Protein AF-A0A3B9JA73-F1 (afdb_monomer_lite)

Sequence (128 aa):
MSKRLLWAGGGFNVLLMIFHIWLGWQIQLIPDLSPDYKALMQMLNVGVILILVFATYASLFCIRDLLTTGLGKLTMLVIALFYATRAGEEIILAPEFSAVIFGICLIVAVIYLLALARTLRAPGLEGR

Secondary structure (DSSP, 8-state):
-HHHHHHHHHHHHHHHHHHHHHHHHHHHH-TT--HHHHHHHHHHHHHHHHHHHHHHHHHHH-HHHHHHSHHHHHHHHHHHHHHHHHHHHHHHT-SS--HHHHHHHHHHHHHHHHHHHHHHT----S--

Radius of gyration: 16.72 Å; chains: 1; bounding box: 44×24×50 Å

Structure (mmCIF, N/CA/C/O backbone):
data_AF-A0A3B9JA73-F1
#
_entry.id   AF-A0A3B9JA73-F1
#
loop_
_atom_site.group_PDB
_atom_site.id
_atom_site.type_symbol
_atom_site.label_atom_id
_atom_site.label_alt_id
_atom_site.label_comp_id
_atom_site.label_asym_id
_atom_site.label_entity_id
_atom_site.label_seq_id
_atom_site.pdbx_PDB_ins_code
_atom_site.Cartn_x
_atom_site.Cartn_y
_atom_site.Cartn_z
_atom_site.occupancy
_atom_site.B_iso_or_equiv
_atom_site.auth_seq_id
_atom_site.auth_comp_id
_atom_site.auth_asym_id
_atom_site.auth_atom_id
_atom_site.pdbx_PDB_model_num
ATOM 1 N N . MET A 1 1 ? -10.359 -9.562 17.170 1.00 75.69 1 MET A N 1
ATOM 2 C CA . MET A 1 1 ? -9.858 -10.129 15.892 1.00 75.69 1 MET A CA 1
ATOM 3 C C . MET A 1 1 ? -9.359 -9.074 14.904 1.00 75.69 1 MET A C 1
ATOM 5 O O . MET A 1 1 ? -8.329 -9.326 14.296 1.00 75.69 1 MET A O 1
ATOM 9 N N . SER A 1 2 ? -9.996 -7.903 14.763 1.00 88.12 2 SER A N 1
ATOM 10 C CA . SER A 1 2 ? -9.540 -6.845 13.834 1.00 88.12 2 SER A CA 1
ATOM 11 C C . SER A 1 2 ? -8.097 -6.388 14.071 1.00 88.12 2 SER A C 1
ATOM 13 O O . SER A 1 2 ? -7.363 -6.207 13.114 1.00 88.12 2 SER A O 1
ATOM 15 N N . LYS A 1 3 ? -7.636 -6.344 15.331 1.00 93.25 3 LYS A N 1
ATOM 16 C CA . LYS A 1 3 ? -6.219 -6.088 15.647 1.00 93.25 3 LYS A CA 1
ATOM 17 C C . LYS A 1 3 ? -5.269 -7.052 14.923 1.00 93.25 3 LYS A C 1
ATOM 19 O O . LYS A 1 3 ? -4.295 -6.604 14.348 1.00 93.25 3 LYS A O 1
ATOM 24 N N . ARG A 1 4 ? -5.567 -8.361 14.902 1.00 96.38 4 ARG A N 1
ATOM 25 C CA . ARG A 1 4 ? -4.722 -9.366 14.223 1.00 96.38 4 ARG A CA 1
ATOM 26 C C . ARG A 1 4 ? -4.678 -9.146 12.709 1.00 96.38 4 ARG A C 1
ATOM 28 O O . ARG A 1 4 ? -3.626 -9.325 12.117 1.00 96.38 4 ARG A O 1
ATOM 35 N N . LEU A 1 5 ? -5.799 -8.734 12.107 1.00 96.56 5 LEU A N 1
ATOM 36 C CA . LEU A 1 5 ? -5.843 -8.365 10.689 1.00 96.56 5 LEU A CA 1
ATOM 37 C C . LEU A 1 5 ? -4.961 -7.146 10.407 1.00 96.56 5 LEU A C 1
ATOM 39 O O . LEU A 1 5 ? -4.194 -7.176 9.458 1.00 96.56 5 LEU A O 1
ATOM 43 N N . 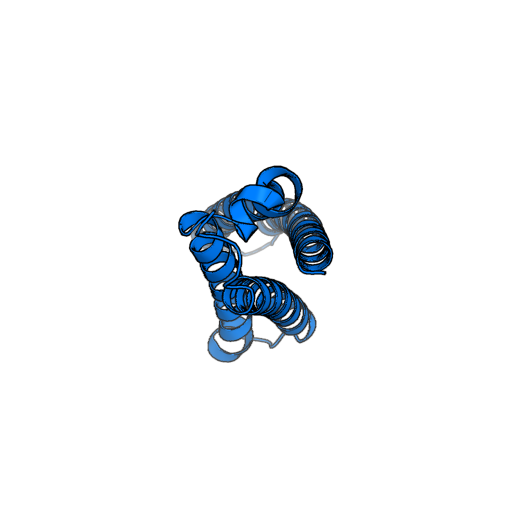LEU A 1 6 ? -5.022 -6.113 11.252 1.00 97.44 6 LEU A N 1
ATOM 44 C CA . LEU A 1 6 ? -4.184 -4.920 11.095 1.00 97.44 6 LEU A CA 1
ATOM 45 C C . LEU A 1 6 ? -2.695 -5.231 11.283 1.00 97.44 6 LEU A C 1
ATOM 47 O O . LEU A 1 6 ? -1.889 -4.784 10.478 1.00 97.44 6 LEU A O 1
ATOM 51 N N . TRP A 1 7 ? -2.332 -6.075 12.253 1.00 98.00 7 TRP A N 1
ATOM 52 C CA . TRP A 1 7 ? -0.959 -6.574 12.390 1.00 98.00 7 TRP A CA 1
ATOM 53 C C . TRP A 1 7 ? -0.490 -7.335 11.145 1.00 98.00 7 TRP A C 1
ATOM 55 O O . TRP A 1 7 ? 0.611 -7.089 10.662 1.00 98.00 7 TRP A O 1
ATOM 65 N N . ALA A 1 8 ? -1.327 -8.224 10.598 1.00 97.81 8 ALA A N 1
ATOM 66 C CA . ALA A 1 8 ? -1.010 -8.941 9.365 1.00 97.81 8 ALA A CA 1
ATOM 67 C C . ALA A 1 8 ? -0.841 -7.976 8.179 1.00 97.81 8 ALA A C 1
ATOM 69 O O . A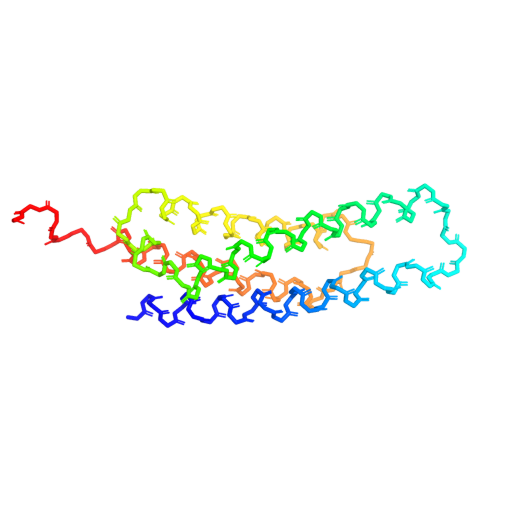LA A 1 8 ? 0.150 -8.065 7.460 1.00 97.81 8 ALA A O 1
ATOM 70 N N . GLY A 1 9 ? -1.757 -7.015 8.018 1.00 97.38 9 GLY A N 1
ATOM 71 C CA . GLY A 1 9 ? -1.668 -5.969 6.997 1.00 97.38 9 GLY A CA 1
ATOM 72 C C . GLY A 1 9 ? -0.398 -5.129 7.136 1.00 97.38 9 GLY A C 1
ATOM 73 O O . GLY A 1 9 ? 0.306 -4.915 6.153 1.00 97.38 9 GLY A O 1
ATOM 74 N N . GLY A 1 10 ? -0.040 -4.721 8.356 1.00 97.94 10 GLY A N 1
ATOM 75 C CA . GLY A 1 10 ? 1.219 -4.029 8.634 1.00 97.94 10 GLY A CA 1
ATOM 76 C C . GLY A 1 10 ? 2.442 -4.872 8.265 1.00 97.94 10 GLY A C 1
ATOM 77 O O . GLY A 1 10 ? 3.352 -4.364 7.618 1.00 97.94 10 GLY A O 1
ATOM 78 N N . GLY A 1 11 ? 2.432 -6.170 8.583 1.00 98.25 11 GLY A N 1
ATOM 79 C CA . GLY A 1 11 ? 3.484 -7.106 8.176 1.00 98.25 11 GLY A CA 1
ATOM 80 C C . GLY A 1 11 ? 3.653 -7.195 6.656 1.00 98.25 11 GLY A C 1
ATOM 81 O O . GLY A 1 11 ? 4.773 -7.094 6.159 1.00 98.25 11 GLY A O 1
ATOM 82 N N . PHE A 1 12 ? 2.554 -7.301 5.903 1.00 98.25 12 PHE A N 1
ATOM 83 C CA . PHE A 1 12 ? 2.606 -7.262 4.438 1.00 98.25 12 PHE A CA 1
ATOM 84 C C . PHE A 1 12 ? 3.171 -5.938 3.907 1.00 98.25 12 PHE A C 1
ATOM 86 O O . PHE A 1 12 ? 4.012 -5.964 3.012 1.00 98.25 12 PHE A O 1
ATOM 93 N N . ASN A 1 13 ? 2.771 -4.794 4.476 1.00 98.44 13 ASN A N 1
ATOM 94 C CA . ASN A 1 13 ? 3.309 -3.493 4.063 1.00 98.44 13 ASN A CA 1
ATOM 95 C C . ASN A 1 13 ? 4.820 -3.378 4.326 1.00 98.44 13 ASN A C 1
ATOM 97 O O . ASN A 1 13 ? 5.525 -2.837 3.481 1.00 98.44 13 ASN A O 1
ATOM 101 N N . VAL A 1 14 ? 5.339 -3.936 5.429 1.00 98.62 14 VAL A N 1
ATOM 102 C CA . VAL A 1 14 ? 6.793 -3.990 5.686 1.00 98.62 14 VAL A CA 1
ATOM 103 C C . VAL A 1 14 ? 7.512 -4.784 4.599 1.00 98.62 14 VAL A C 1
ATOM 105 O O . VAL A 1 14 ? 8.507 -4.313 4.048 1.00 98.62 14 VAL A O 1
ATOM 108 N N . LEU A 1 15 ? 7.009 -5.976 4.267 1.00 98.25 15 LEU A N 1
ATOM 109 C CA . LEU A 1 15 ? 7.620 -6.819 3.236 1.00 98.25 15 LEU A CA 1
ATOM 110 C C . LEU A 1 15 ? 7.603 -6.131 1.866 1.00 98.25 15 LEU A C 1
ATOM 112 O O . LEU A 1 15 ? 8.612 -6.132 1.163 1.00 98.25 15 LEU A O 1
ATOM 116 N N . LEU A 1 16 ? 6.488 -5.492 1.512 1.00 98.00 16 LEU A N 1
ATOM 117 C CA . LEU A 1 16 ? 6.353 -4.750 0.259 1.00 98.00 16 LEU A CA 1
ATOM 118 C C . LEU A 1 16 ? 7.225 -3.492 0.222 1.00 98.00 16 LEU A C 1
ATOM 120 O O . LEU A 1 16 ? 7.772 -3.157 -0.824 1.00 98.00 16 LEU A O 1
ATOM 124 N N . MET A 1 17 ? 7.412 -2.823 1.359 1.00 98.25 17 MET A N 1
ATOM 125 C CA . MET A 1 17 ? 8.308 -1.675 1.471 1.00 98.25 17 MET A CA 1
ATOM 126 C C . MET A 1 17 ? 9.755 -2.091 1.204 1.00 98.25 17 MET A C 1
ATOM 128 O O . MET A 1 17 ? 10.437 -1.453 0.405 1.00 98.25 17 MET A O 1
ATOM 132 N N . ILE A 1 18 ? 10.209 -3.188 1.820 1.00 98.38 18 ILE A N 1
ATOM 133 C CA . ILE A 1 18 ? 11.541 -3.760 1.568 1.00 98.38 18 ILE A CA 1
ATOM 134 C C . ILE A 1 18 ? 11.679 -4.137 0.090 1.00 98.38 18 ILE A C 1
ATOM 136 O O . ILE A 1 18 ? 12.680 -3.799 -0.544 1.00 98.38 18 ILE A O 1
ATOM 140 N N . PHE A 1 19 ? 10.654 -4.779 -0.474 1.00 97.56 19 PHE A N 1
ATOM 141 C CA . PHE A 1 19 ? 10.615 -5.112 -1.893 1.00 97.56 19 PHE A CA 1
ATOM 142 C C . PHE A 1 19 ? 10.737 -3.870 -2.785 1.00 97.56 19 PHE A C 1
ATOM 144 O O . PHE A 1 19 ? 11.491 -3.908 -3.749 1.00 97.56 19 PHE A O 1
ATOM 151 N N . HIS A 1 20 ? 10.073 -2.756 -2.474 1.00 97.94 20 HIS A N 1
ATOM 152 C CA . HIS A 1 20 ? 10.179 -1.530 -3.271 1.00 97.94 20 HIS A CA 1
ATOM 153 C C . HIS A 1 20 ? 11.500 -0.786 -3.110 1.00 97.94 20 HIS A C 1
ATOM 155 O O . HIS A 1 20 ? 11.975 -0.180 -4.071 1.00 97.94 20 HIS A O 1
ATOM 161 N N . ILE A 1 21 ? 12.135 -0.857 -1.942 1.00 98.06 21 ILE A N 1
ATOM 162 C CA . ILE A 1 21 ? 13.504 -0.355 -1.778 1.00 98.06 21 ILE A CA 1
ATOM 163 C C . ILE A 1 21 ? 14.446 -1.147 -2.694 1.00 98.06 21 ILE A C 1
ATOM 165 O O . ILE A 1 21 ? 15.218 -0.560 -3.454 1.00 98.06 21 ILE A O 1
ATOM 169 N N . TRP A 1 22 ? 14.331 -2.477 -2.685 1.00 98.00 22 TRP A N 1
ATOM 170 C CA . TRP A 1 22 ? 15.088 -3.341 -3.589 1.00 98.00 22 TRP A CA 1
ATOM 171 C C . TRP A 1 22 ? 14.749 -3.084 -5.066 1.00 98.00 22 TRP A C 1
ATOM 173 O O . TRP A 1 22 ? 15.655 -2.966 -5.886 1.00 98.00 22 TRP A O 1
ATOM 183 N N . LEU A 1 23 ? 13.470 -2.925 -5.413 1.00 96.81 23 LEU A N 1
ATOM 184 C CA . LEU A 1 23 ? 13.020 -2.640 -6.778 1.00 96.81 23 LEU A CA 1
ATOM 185 C C . LEU A 1 23 ? 13.556 -1.296 -7.280 1.00 96.81 23 LEU A C 1
ATOM 187 O O . LEU A 1 23 ? 13.999 -1.203 -8.420 1.00 96.81 23 LEU A O 1
ATOM 191 N N . GLY A 1 24 ? 13.582 -0.276 -6.420 1.00 96.88 24 GLY A N 1
ATOM 192 C CA . GLY A 1 24 ? 14.209 1.009 -6.719 1.00 96.88 24 GLY A CA 1
ATOM 193 C C . GLY A 1 24 ? 15.682 0.839 -7.085 1.00 96.88 24 GLY A C 1
ATOM 194 O O . GLY A 1 24 ? 16.140 1.397 -8.079 1.00 96.88 24 GLY A O 1
ATOM 195 N N . TRP A 1 25 ? 16.419 -0.004 -6.362 1.00 96.50 25 TRP A N 1
ATOM 196 C CA . TRP A 1 25 ? 17.789 -0.341 -6.750 1.00 96.50 25 TRP A CA 1
ATOM 197 C C . TRP A 1 25 ? 17.849 -1.055 -8.111 1.00 96.50 25 TRP A C 1
ATOM 199 O O . TRP A 1 25 ? 18.645 -0.676 -8.967 1.00 96.50 25 TRP A O 1
ATOM 209 N N . GLN A 1 26 ? 16.975 -2.038 -8.352 1.00 96.75 26 GLN A N 1
ATOM 210 C CA . GLN A 1 26 ? 16.945 -2.786 -9.617 1.00 96.75 26 GLN A CA 1
ATOM 211 C C . GLN A 1 26 ? 16.631 -1.905 -10.829 1.00 96.75 26 GLN A C 1
ATOM 213 O O . GLN A 1 26 ? 17.283 -2.048 -11.858 1.00 96.75 26 GLN A O 1
ATOM 218 N N . ILE A 1 27 ? 15.703 -0.950 -10.709 1.00 95.06 27 ILE A N 1
ATOM 219 C CA . ILE A 1 27 ? 15.347 -0.021 -11.796 1.00 95.06 27 ILE A CA 1
ATOM 220 C C . ILE A 1 27 ? 16.578 0.757 -12.294 1.00 95.06 27 ILE A C 1
ATOM 222 O O . ILE A 1 27 ? 16.695 1.021 -13.491 1.00 95.06 27 ILE A O 1
ATOM 226 N N . GLN A 1 28 ? 17.530 1.095 -11.414 1.00 92.75 28 GLN A N 1
ATOM 227 C CA . GLN A 1 28 ? 18.771 1.763 -11.829 1.00 92.75 28 GLN A CA 1
ATOM 228 C C . GLN A 1 28 ? 19.636 0.887 -12.738 1.00 92.75 28 GLN A C 1
ATOM 230 O O . GLN A 1 28 ? 20.281 1.400 -13.655 1.00 92.75 28 GLN A O 1
ATOM 235 N N . LEU A 1 29 ? 19.606 -0.424 -12.508 1.00 94.81 29 LEU A N 1
ATOM 236 C CA . LEU A 1 29 ? 20.444 -1.412 -13.179 1.00 94.81 29 LEU A CA 1
ATOM 237 C C . LEU A 1 29 ? 19.858 -1.925 -14.497 1.00 94.81 29 LEU A C 1
ATOM 239 O O . LEU A 1 29 ? 20.570 -2.610 -15.225 1.00 94.81 29 LEU A O 1
ATOM 243 N N . ILE A 1 30 ? 18.599 -1.603 -14.824 1.00 93.88 30 ILE A N 1
ATOM 244 C CA . ILE A 1 30 ? 17.979 -2.040 -16.082 1.00 93.88 30 ILE A CA 1
ATOM 245 C C . ILE A 1 30 ? 18.748 -1.419 -17.265 1.00 93.88 30 ILE A C 1
ATOM 247 O O . ILE A 1 30 ? 18.792 -0.178 -17.364 1.00 93.88 30 ILE A O 1
ATOM 251 N N . PRO A 1 31 ? 19.363 -2.248 -18.136 1.00 90.06 31 PRO A N 1
ATOM 252 C CA . PRO A 1 31 ? 19.998 -1.774 -19.357 1.00 90.06 31 PRO A CA 1
ATOM 253 C C . PRO A 1 31 ? 18.926 -1.310 -20.348 1.00 90.06 31 PRO A C 1
ATOM 255 O O . PRO A 1 31 ? 17.783 -1.754 -20.292 1.00 90.06 31 PRO A O 1
ATOM 258 N N . ASP A 1 32 ? 19.285 -0.385 -21.234 1.00 92.38 32 ASP A N 1
ATOM 259 C CA . ASP A 1 32 ? 18.444 0.069 -22.355 1.00 92.38 32 ASP A CA 1
ATOM 260 C C . ASP A 1 32 ? 17.131 0.794 -21.989 1.00 92.38 32 ASP A C 1
ATOM 262 O O . ASP A 1 32 ? 16.399 1.243 -22.872 1.00 92.38 32 ASP A O 1
ATOM 266 N N . LEU A 1 33 ? 16.846 1.006 -20.699 1.00 93.19 33 LEU A N 1
ATOM 267 C CA . LEU A 1 33 ? 15.749 1.869 -20.262 1.00 93.19 33 LEU A CA 1
ATOM 268 C C . LEU A 1 33 ? 16.153 3.341 -20.408 1.00 93.19 33 LEU A C 1
ATOM 270 O O . LEU A 1 33 ? 17.165 3.766 -19.840 1.00 93.19 33 LEU A O 1
ATOM 274 N N . SER A 1 34 ? 15.347 4.130 -21.128 1.00 96.31 34 SER A N 1
ATOM 275 C CA . SER A 1 34 ? 15.636 5.555 -21.316 1.00 96.31 34 SER A CA 1
ATOM 276 C C . SER A 1 34 ? 15.741 6.288 -19.966 1.00 96.31 34 SER A C 1
ATOM 278 O O . SER A 1 34 ? 15.045 5.922 -19.007 1.00 96.31 34 SER A O 1
ATOM 280 N N . PRO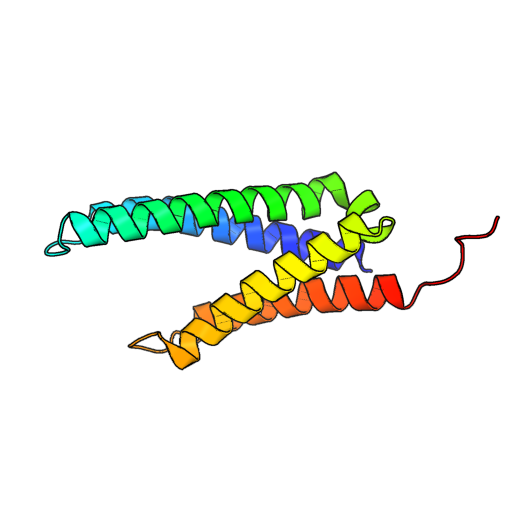 A 1 35 ? 16.582 7.336 -19.863 1.00 95.12 35 PRO A N 1
ATOM 281 C CA . PRO A 1 35 ? 16.728 8.100 -18.624 1.00 95.12 35 PRO A CA 1
ATOM 282 C C . PRO A 1 35 ? 15.398 8.651 -18.091 1.00 95.12 35 PRO A C 1
ATOM 284 O O . PRO A 1 35 ? 15.159 8.602 -16.885 1.00 95.12 35 PRO A O 1
ATOM 287 N N . ASP A 1 36 ? 14.510 9.097 -18.982 1.00 96.69 36 ASP A N 1
ATOM 288 C CA . ASP A 1 36 ? 13.215 9.675 -18.614 1.00 96.69 36 ASP A CA 1
ATOM 289 C C . ASP A 1 36 ? 12.275 8.632 -17.998 1.00 96.69 36 ASP A C 1
ATOM 291 O O . ASP A 1 36 ? 11.681 8.873 -16.944 1.00 96.69 36 ASP A O 1
ATOM 295 N N . TYR A 1 37 ? 12.181 7.436 -18.593 1.00 95.69 37 TYR A N 1
ATOM 296 C CA . TYR A 1 37 ? 11.374 6.355 -18.020 1.00 95.69 37 TYR A CA 1
ATOM 297 C C . TYR A 1 37 ? 11.962 5.854 -16.704 1.00 95.69 37 TYR A C 1
ATOM 299 O O . TYR A 1 37 ? 11.218 5.597 -15.755 1.00 95.69 37 TYR A O 1
ATOM 307 N N . LYS A 1 38 ? 13.293 5.781 -16.604 1.00 95.94 38 LYS A N 1
ATOM 308 C CA . LYS A 1 38 ? 13.980 5.419 -15.361 1.00 95.94 38 LYS A CA 1
ATOM 309 C C . LYS A 1 38 ? 13.656 6.416 -14.245 1.00 95.94 38 LYS A C 1
ATOM 311 O O . LYS A 1 38 ? 13.284 5.995 -13.151 1.00 95.94 38 LYS A O 1
ATOM 316 N N . ALA A 1 39 ? 13.726 7.719 -14.520 1.00 96.19 39 ALA A N 1
ATOM 317 C CA . ALA A 1 39 ? 13.367 8.762 -13.560 1.00 96.19 39 ALA A CA 1
ATOM 318 C C . ALA A 1 39 ? 11.887 8.683 -13.149 1.00 96.19 39 ALA A C 1
ATOM 320 O O . ALA A 1 39 ? 11.582 8.705 -11.955 1.00 96.19 39 ALA A O 1
ATOM 321 N N . LEU A 1 40 ? 10.975 8.512 -14.112 1.00 96.88 40 LEU A N 1
ATOM 322 C CA . LEU A 1 40 ? 9.540 8.395 -13.845 1.00 96.88 40 LEU A CA 1
ATOM 323 C C . LEU A 1 40 ? 9.219 7.201 -12.932 1.00 96.88 40 LEU A C 1
ATOM 325 O O . LEU A 1 40 ? 8.511 7.354 -11.934 1.00 96.88 40 LEU A O 1
ATOM 329 N N . MET A 1 41 ? 9.774 6.024 -13.236 1.00 96.62 41 MET A N 1
ATOM 330 C CA . MET A 1 41 ? 9.579 4.822 -12.421 1.00 96.62 41 MET A CA 1
ATOM 331 C C . MET A 1 41 ? 10.144 4.993 -11.007 1.00 96.62 41 MET A C 1
ATOM 333 O O . MET A 1 41 ? 9.519 4.551 -10.045 1.00 96.62 41 MET A O 1
ATOM 337 N N . GLN A 1 42 ? 11.289 5.667 -10.857 1.00 97.44 42 GLN A N 1
ATOM 338 C CA . GLN A 1 42 ? 11.864 5.970 -9.543 1.00 97.44 42 GLN A CA 1
ATOM 339 C C . GLN A 1 42 ? 10.982 6.908 -8.726 1.00 97.44 42 GLN A C 1
ATOM 341 O O . GLN A 1 42 ? 10.724 6.633 -7.556 1.00 97.44 42 GLN A O 1
ATOM 346 N N . MET A 1 43 ? 10.489 7.989 -9.334 1.00 97.75 43 MET A N 1
ATOM 347 C CA . MET A 1 43 ? 9.598 8.937 -8.660 1.00 97.75 43 MET A CA 1
ATOM 348 C C . MET A 1 43 ? 8.324 8.245 -8.168 1.00 97.75 43 MET A C 1
ATOM 350 O O . MET A 1 43 ? 7.930 8.430 -7.014 1.00 97.75 43 MET A O 1
ATOM 354 N N . LEU A 1 44 ? 7.722 7.396 -9.008 1.00 96.31 44 LEU A N 1
ATOM 355 C CA . LEU A 1 44 ? 6.562 6.601 -8.617 1.00 96.31 44 LEU A CA 1
ATOM 356 C C . LEU A 1 44 ? 6.909 5.632 -7.478 1.00 96.31 44 LEU A C 1
ATOM 358 O O . LEU A 1 44 ? 6.202 5.598 -6.473 1.00 96.31 44 LEU A O 1
ATOM 362 N N . ASN A 1 45 ? 8.018 4.895 -7.590 1.00 97.69 45 ASN A N 1
ATOM 363 C CA . ASN A 1 45 ? 8.449 3.927 -6.580 1.00 97.69 45 ASN A CA 1
ATOM 364 C C . ASN A 1 45 ? 8.706 4.584 -5.212 1.00 97.69 45 ASN A C 1
ATOM 366 O O . ASN A 1 45 ? 8.276 4.056 -4.189 1.00 97.69 45 ASN A O 1
ATOM 370 N N . VAL A 1 46 ? 9.333 5.765 -5.179 1.00 98.00 46 VAL A N 1
ATOM 371 C CA . VAL A 1 46 ? 9.521 6.550 -3.944 1.00 98.00 46 VAL A CA 1
ATOM 372 C C . VAL A 1 46 ? 8.177 6.960 -3.337 1.00 98.00 46 VAL A C 1
ATOM 374 O O . VAL A 1 46 ? 7.984 6.829 -2.126 1.00 98.00 46 VAL A O 1
ATOM 377 N N . GLY A 1 47 ? 7.226 7.400 -4.166 1.00 97.94 47 GLY A N 1
ATOM 378 C CA . GLY A 1 47 ? 5.863 7.698 -3.721 1.00 97.94 47 GLY A CA 1
ATOM 379 C C . GLY A 1 47 ? 5.174 6.482 -3.096 1.00 97.94 47 GLY A C 1
ATOM 380 O O . GLY A 1 47 ? 4.571 6.596 -2.026 1.00 97.94 47 GLY A O 1
ATOM 381 N N . VAL A 1 48 ? 5.318 5.299 -3.702 1.00 97.88 48 VAL A N 1
ATOM 382 C CA . VAL A 1 48 ? 4.751 4.069 -3.134 1.00 97.88 48 VAL A CA 1
ATOM 383 C C . VAL A 1 48 ? 5.439 3.688 -1.823 1.00 97.88 48 VAL A C 1
ATOM 385 O O . VAL A 1 48 ? 4.746 3.356 -0.864 1.00 97.88 48 VAL A O 1
ATOM 388 N N . ILE A 1 49 ? 6.769 3.793 -1.724 1.00 98.44 49 ILE A N 1
ATOM 389 C CA . ILE A 1 49 ? 7.492 3.554 -0.462 1.00 98.44 49 ILE A CA 1
ATOM 390 C C . ILE A 1 49 ? 6.913 4.422 0.659 1.00 98.44 49 ILE A C 1
ATOM 392 O O . ILE A 1 49 ? 6.652 3.909 1.746 1.00 98.44 49 ILE A O 1
ATOM 396 N N . LEU A 1 50 ? 6.644 5.705 0.400 1.00 98.44 50 LEU A N 1
ATOM 397 C CA . LEU A 1 50 ? 6.051 6.598 1.397 1.00 98.44 50 LEU A CA 1
ATOM 398 C C . LEU A 1 50 ? 4.661 6.123 1.858 1.00 98.44 50 LEU A C 1
ATOM 400 O O . LEU A 1 50 ? 4.381 6.111 3.059 1.00 98.44 50 LEU A O 1
ATOM 404 N N . ILE A 1 51 ? 3.807 5.684 0.929 1.00 98.19 51 ILE A N 1
ATOM 405 C CA . ILE A 1 51 ? 2.493 5.110 1.262 1.00 98.19 51 ILE A CA 1
ATOM 406 C C . ILE A 1 51 ? 2.640 3.830 2.092 1.00 98.19 51 ILE A C 1
ATOM 408 O O . ILE A 1 51 ? 1.910 3.651 3.068 1.00 98.19 51 ILE A O 1
ATOM 412 N N . LEU A 1 52 ? 3.604 2.966 1.765 1.0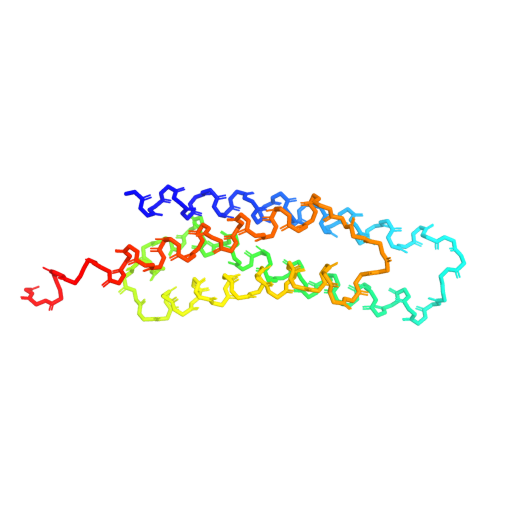0 98.44 52 LEU A N 1
ATOM 413 C CA . LEU A 1 52 ? 3.866 1.733 2.511 1.00 98.44 52 LEU A CA 1
ATOM 414 C C . LEU A 1 52 ? 4.412 2.009 3.915 1.00 98.44 52 LEU A C 1
ATOM 416 O O . LEU A 1 52 ? 4.009 1.331 4.863 1.00 98.44 52 LEU A O 1
ATOM 420 N N . VAL A 1 53 ? 5.264 3.027 4.080 1.00 98.62 53 VAL A N 1
ATOM 421 C CA . VAL A 1 53 ? 5.719 3.511 5.394 1.00 98.62 53 VAL A CA 1
ATOM 422 C C . VAL A 1 53 ? 4.522 3.975 6.219 1.00 98.62 53 VAL A C 1
ATOM 424 O O . VAL A 1 53 ? 4.355 3.535 7.358 1.00 98.62 53 VAL A O 1
ATOM 427 N N . PHE A 1 54 ? 3.657 4.814 5.645 1.00 98.62 54 PHE A N 1
ATOM 428 C CA . PHE A 1 54 ? 2.457 5.299 6.323 1.00 98.62 54 PHE A CA 1
ATOM 429 C C . PHE A 1 54 ? 1.517 4.150 6.717 1.00 98.62 54 PHE A C 1
ATOM 431 O O . PHE A 1 54 ? 1.120 4.048 7.879 1.00 98.62 54 PHE A O 1
ATOM 438 N N . ALA A 1 55 ? 1.199 3.253 5.782 1.00 98.44 55 ALA A N 1
ATOM 439 C CA . ALA A 1 55 ? 0.317 2.116 6.023 1.00 98.44 55 ALA A CA 1
ATOM 440 C C . ALA A 1 55 ? 0.888 1.168 7.088 1.00 98.44 55 ALA A C 1
ATOM 442 O O . ALA A 1 55 ? 0.152 0.723 7.975 1.00 98.44 55 ALA A O 1
ATOM 443 N N . THR A 1 56 ? 2.200 0.911 7.047 1.00 98.56 56 THR A N 1
ATOM 444 C CA . THR A 1 56 ? 2.927 0.161 8.080 1.00 98.56 56 THR A CA 1
ATOM 445 C C . THR A 1 56 ? 2.779 0.835 9.435 1.00 98.56 56 THR A C 1
ATOM 447 O O . THR A 1 56 ? 2.324 0.206 10.391 1.00 98.56 56 THR A O 1
ATOM 450 N N . TYR A 1 57 ? 3.120 2.123 9.521 1.00 98.62 57 TYR A N 1
ATOM 451 C CA . TYR A 1 57 ? 3.105 2.854 10.779 1.00 98.62 57 TYR A CA 1
ATOM 452 C C . TYR A 1 57 ? 1.704 2.875 11.396 1.00 98.62 57 TYR A C 1
ATOM 454 O O . TYR A 1 57 ? 1.517 2.489 12.552 1.00 98.62 57 TYR A O 1
ATOM 462 N N . ALA A 1 58 ? 0.698 3.219 10.589 1.00 98.25 58 ALA A N 1
ATOM 463 C CA . ALA A 1 58 ? -0.689 3.241 11.022 1.00 98.25 58 ALA A CA 1
ATOM 464 C C . ALA A 1 58 ? -1.149 1.865 11.537 1.00 98.25 58 ALA A C 1
ATOM 466 O O . ALA A 1 58 ? -1.809 1.769 12.573 1.00 98.25 58 ALA A O 1
ATOM 467 N N . SER A 1 59 ? -0.769 0.790 10.844 1.00 98.12 59 SER A N 1
ATOM 468 C CA . SER A 1 59 ? -1.256 -0.566 11.129 1.00 98.12 59 SER A CA 1
ATOM 469 C C . SER A 1 59 ? -0.545 -1.260 12.284 1.00 98.12 59 SER A C 1
ATOM 471 O O . SER A 1 59 ? -1.128 -2.166 12.876 1.00 98.12 59 SER A O 1
ATOM 473 N N . LEU A 1 60 ? 0.685 -0.856 12.610 1.00 97.81 60 LEU A N 1
ATOM 474 C CA . LEU A 1 60 ? 1.462 -1.438 13.709 1.00 97.81 60 LEU A CA 1
ATOM 475 C C . LEU A 1 60 ? 1.391 -0.591 14.984 1.00 97.81 60 LEU A C 1
ATOM 477 O O . LEU A 1 60 ? 1.319 -1.145 16.081 1.00 97.81 60 LEU A O 1
ATOM 481 N N . PHE A 1 61 ? 1.356 0.738 14.855 1.00 98.06 61 PHE A N 1
ATOM 482 C CA . PHE A 1 61 ? 1.477 1.653 15.995 1.00 98.06 61 PHE A CA 1
ATOM 483 C C . PHE A 1 61 ? 0.199 2.457 16.275 1.00 98.06 61 PHE A C 1
ATOM 485 O O . PHE A 1 61 ? -0.077 2.759 17.434 1.00 98.06 61 PHE A O 1
ATOM 492 N N . CYS A 1 62 ? -0.647 2.717 15.270 1.00 97.75 62 CYS A N 1
ATOM 493 C CA . CYS A 1 62 ? -1.894 3.492 15.423 1.00 97.75 62 CYS A CA 1
ATOM 494 C C . CYS A 1 62 ? -3.165 2.622 15.393 1.00 97.75 62 CYS A C 1
ATOM 496 O O . CYS A 1 62 ? -4.248 3.085 15.037 1.00 97.75 62 CYS A O 1
ATOM 498 N N . ILE A 1 63 ? -3.064 1.347 15.789 1.00 96.69 63 ILE A N 1
ATOM 499 C CA . ILE A 1 63 ? -4.176 0.377 15.728 1.00 96.69 63 ILE A CA 1
ATOM 500 C C . ILE A 1 63 ? -5.426 0.877 16.455 1.00 96.69 63 ILE A C 1
ATOM 502 O O . ILE A 1 63 ? -6.542 0.632 15.998 1.00 96.69 63 ILE A O 1
ATOM 506 N N . ARG A 1 64 ? -5.259 1.534 17.610 1.00 95.56 64 ARG A N 1
ATOM 507 C CA . ARG A 1 64 ? -6.393 2.074 18.368 1.00 95.56 64 ARG A CA 1
ATOM 508 C C . ARG A 1 64 ? -7.158 3.083 17.515 1.00 95.56 64 ARG A C 1
ATOM 510 O O . ARG A 1 64 ? -8.355 2.900 17.330 1.00 95.56 64 ARG A O 1
ATOM 517 N N . ASP A 1 65 ? -6.457 4.047 16.931 1.00 96.62 65 ASP A N 1
ATOM 518 C CA . ASP A 1 65 ? -7.064 5.117 16.140 1.00 96.62 65 ASP A CA 1
ATOM 519 C C . ASP A 1 65 ? -7.716 4.590 14.862 1.00 96.62 65 ASP A C 1
ATOM 521 O O . ASP A 1 65 ? -8.824 5.019 14.530 1.00 96.62 65 ASP A O 1
ATOM 525 N N . LEU A 1 66 ? -7.088 3.606 14.200 1.00 97.12 66 LEU A N 1
ATOM 526 C CA . LEU A 1 66 ? -7.668 2.901 13.051 1.00 97.12 66 LEU A CA 1
ATOM 527 C C . LEU A 1 66 ? -9.023 2.265 13.385 1.00 97.12 66 LEU A C 1
ATOM 529 O O . LEU A 1 66 ? -9.930 2.259 12.555 1.00 97.12 66 LEU A O 1
ATOM 533 N N . LEU A 1 67 ? -9.174 1.732 14.598 1.00 96.25 67 LEU A N 1
ATOM 534 C CA . LEU A 1 67 ? -10.387 1.033 15.015 1.00 96.25 67 LEU A CA 1
ATOM 535 C C . LEU A 1 67 ? -11.449 1.958 15.618 1.00 96.25 67 LEU A C 1
ATOM 537 O O . LEU A 1 67 ? -12.629 1.625 15.550 1.00 96.25 67 LEU A O 1
ATOM 541 N N . THR A 1 68 ? -11.076 3.088 16.218 1.00 94.88 68 THR A N 1
ATOM 542 C CA . THR A 1 68 ? -12.034 3.925 16.961 1.00 94.88 68 THR A CA 1
ATOM 543 C C . THR A 1 68 ? -12.474 5.171 16.206 1.00 94.88 68 THR A C 1
ATOM 545 O O . THR A 1 68 ? -13.601 5.612 16.385 1.00 94.88 68 THR A O 1
ATOM 548 N N . THR A 1 69 ? -11.637 5.744 15.342 1.00 95.69 69 THR A N 1
ATOM 549 C CA . THR A 1 69 ? -11.911 7.069 14.757 1.00 95.69 69 THR A CA 1
ATOM 550 C C . THR A 1 69 ? -12.471 6.988 13.335 1.00 95.69 69 THR A C 1
ATOM 552 O O . THR A 1 69 ? -12.223 6.031 12.600 1.00 95.69 69 THR A O 1
ATOM 555 N N . GLY A 1 70 ? -13.218 8.017 12.916 1.00 95.94 70 GLY A N 1
ATOM 556 C CA . GLY A 1 70 ? -13.667 8.160 11.525 1.00 95.94 70 GLY A CA 1
ATOM 557 C C . GLY A 1 70 ? -12.498 8.261 10.541 1.00 95.94 70 GLY A C 1
ATOM 558 O O . GLY A 1 70 ? -12.491 7.575 9.520 1.00 95.94 70 GLY A O 1
ATOM 559 N N . LEU A 1 71 ? -11.467 9.036 10.896 1.00 97.50 71 LEU A N 1
ATOM 560 C CA . LEU A 1 71 ? -10.245 9.159 10.099 1.00 97.50 71 LEU A CA 1
ATOM 561 C C . LEU A 1 71 ? -9.515 7.815 9.977 1.00 97.50 71 LEU A C 1
ATOM 563 O O . LEU A 1 71 ? -9.085 7.449 8.892 1.00 97.50 71 LEU A O 1
ATOM 567 N N . GLY A 1 72 ? -9.448 7.034 11.054 1.00 97.44 72 GLY A N 1
ATOM 568 C CA . GLY A 1 72 ? -8.871 5.694 11.038 1.00 97.44 72 GLY A CA 1
ATOM 569 C C . GLY A 1 72 ? -9.600 4.720 10.106 1.00 97.44 72 GLY A C 1
ATOM 570 O O . GLY A 1 72 ? -8.963 3.975 9.358 1.00 97.44 72 GLY A O 1
ATOM 571 N N . LYS A 1 73 ? -10.937 4.775 10.087 1.00 97.69 73 LYS A N 1
ATOM 572 C CA . LYS A 1 73 ? -11.775 4.005 9.150 1.00 97.69 73 LYS A CA 1
ATOM 573 C C . LYS A 1 73 ? -11.516 4.416 7.698 1.00 97.69 73 LYS A C 1
ATOM 575 O O . LYS A 1 73 ? -11.360 3.541 6.847 1.00 97.69 73 LYS A O 1
ATOM 580 N N . LEU A 1 74 ? -11.408 5.720 7.432 1.00 98.25 74 LEU A N 1
ATOM 581 C CA . LEU A 1 74 ? -11.042 6.240 6.113 1.00 98.25 74 LEU A CA 1
ATOM 582 C C . LEU A 1 74 ? -9.637 5.782 5.702 1.00 98.25 74 LEU A C 1
ATOM 584 O O . LEU A 1 74 ? -9.462 5.318 4.581 1.00 98.25 74 LEU A O 1
ATOM 588 N N . THR A 1 75 ? -8.661 5.819 6.609 1.00 98.44 75 THR A N 1
ATOM 589 C CA . THR A 1 75 ? -7.302 5.320 6.357 1.00 98.44 75 THR A CA 1
ATOM 590 C C . THR A 1 75 ? -7.307 3.849 5.941 1.00 98.44 75 THR A C 1
ATOM 592 O O . THR A 1 75 ? -6.687 3.500 4.939 1.00 98.44 75 THR A O 1
ATOM 595 N N . MET A 1 76 ? -8.041 2.980 6.648 1.00 98.44 76 MET A N 1
ATOM 596 C CA . MET A 1 76 ? -8.169 1.569 6.249 1.00 98.44 76 MET A CA 1
ATOM 597 C C . MET A 1 76 ? -8.798 1.416 4.859 1.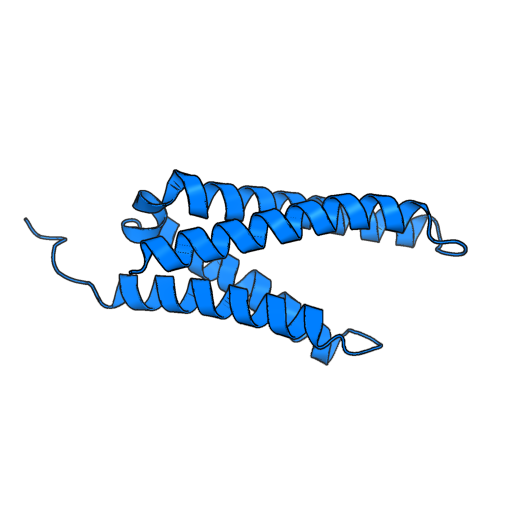00 98.44 76 MET A C 1
ATOM 599 O O . MET A 1 76 ? -8.347 0.578 4.081 1.00 98.44 76 MET A O 1
ATOM 603 N N . LEU A 1 77 ? -9.818 2.221 4.541 1.00 98.56 77 LEU A N 1
ATOM 604 C CA . LEU A 1 77 ? -10.449 2.212 3.222 1.00 98.56 77 LEU A CA 1
ATOM 605 C C . LEU A 1 77 ? -9.468 2.650 2.127 1.00 98.56 77 LEU A C 1
ATOM 607 O O . LEU A 1 77 ? -9.378 1.985 1.103 1.00 98.56 77 LEU A O 1
ATOM 611 N N . VAL A 1 78 ? -8.709 3.724 2.348 1.00 98.62 78 VAL A N 1
ATOM 612 C CA . VAL A 1 78 ? -7.712 4.217 1.386 1.00 98.62 78 VAL A CA 1
ATOM 613 C C . VAL A 1 78 ? -6.629 3.170 1.137 1.00 98.62 78 VAL A C 1
ATOM 615 O O . VAL A 1 78 ? -6.298 2.919 -0.017 1.00 98.62 78 VAL A O 1
ATOM 618 N N . ILE A 1 79 ? -6.127 2.503 2.183 1.00 98.56 79 ILE A N 1
ATOM 619 C CA . ILE A 1 79 ? -5.152 1.414 2.018 1.00 98.56 79 ILE A CA 1
ATOM 620 C C . ILE A 1 79 ? -5.769 0.267 1.208 1.00 98.56 79 ILE A C 1
ATOM 622 O O . ILE A 1 79 ? -5.149 -0.227 0.269 1.00 98.56 79 ILE A O 1
ATOM 626 N N . ALA A 1 80 ? -7.003 -0.139 1.521 1.00 98.69 80 ALA A N 1
ATOM 627 C CA . ALA A 1 80 ? -7.686 -1.182 0.765 1.00 98.69 80 ALA A CA 1
ATOM 628 C C . ALA A 1 80 ? -7.850 -0.822 -0.719 1.00 98.69 80 ALA A C 1
ATOM 630 O O . ALA A 1 80 ? -7.575 -1.653 -1.583 1.00 98.69 80 ALA A O 1
ATOM 631 N N . LEU A 1 81 ? -8.273 0.410 -1.011 1.00 98.56 81 LEU A N 1
ATOM 632 C CA . LEU A 1 81 ? -8.454 0.897 -2.377 1.00 98.56 81 LEU A CA 1
ATOM 633 C C . LEU A 1 81 ? -7.124 1.007 -3.119 1.00 98.56 81 LEU A C 1
ATOM 635 O O . LEU A 1 81 ? -7.060 0.606 -4.271 1.00 98.56 81 LEU A O 1
ATOM 639 N N . PHE A 1 82 ? -6.060 1.468 -2.462 1.00 98.38 82 PHE A N 1
ATOM 640 C CA . PHE A 1 82 ? -4.718 1.498 -3.042 1.00 98.38 82 PHE A CA 1
ATOM 641 C C . PHE A 1 82 ? -4.299 0.110 -3.552 1.00 98.38 82 PHE A C 1
ATOM 643 O O . PHE A 1 82 ? -3.922 -0.048 -4.713 1.00 98.38 82 PHE A O 1
ATOM 650 N N . TYR A 1 83 ? -4.449 -0.920 -2.716 1.00 98.50 83 TYR A N 1
ATOM 651 C CA . TYR A 1 83 ? -4.122 -2.292 -3.101 1.00 98.50 83 TYR A CA 1
ATOM 652 C C . TYR A 1 83 ? -5.089 -2.886 -4.132 1.00 98.50 83 TYR A C 1
ATOM 654 O O . TYR A 1 83 ? -4.656 -3.631 -5.011 1.00 98.50 83 TYR A O 1
ATOM 662 N N . ALA A 1 84 ? -6.380 -2.554 -4.067 1.00 98.31 84 ALA A N 1
ATOM 663 C CA . ALA A 1 84 ? -7.352 -2.985 -5.069 1.00 98.31 84 ALA A CA 1
ATOM 664 C C . ALA A 1 84 ? -7.053 -2.376 -6.448 1.00 98.31 84 ALA A C 1
ATOM 666 O O . ALA A 1 84 ? -7.090 -3.095 -7.445 1.00 98.31 84 ALA A O 1
ATOM 667 N N . THR A 1 85 ? -6.694 -1.090 -6.504 1.00 98.00 85 THR A N 1
ATOM 668 C CA . THR A 1 85 ? -6.248 -0.429 -7.736 1.00 98.00 85 THR A CA 1
ATOM 669 C C . THR A 1 85 ? -4.997 -1.106 -8.276 1.00 98.00 85 THR A C 1
ATOM 671 O O . THR A 1 85 ? -4.989 -1.490 -9.440 1.00 98.00 85 THR A O 1
ATOM 674 N N . ARG A 1 86 ? -3.989 -1.370 -7.431 1.00 96.12 86 ARG A N 1
ATOM 675 C CA . ARG A 1 86 ? -2.768 -2.067 -7.863 1.00 96.12 86 ARG A CA 1
ATOM 676 C C . ARG A 1 86 ? -3.054 -3.468 -8.418 1.00 96.12 86 ARG A C 1
ATOM 678 O O . ARG A 1 86 ? -2.466 -3.858 -9.420 1.00 96.12 86 ARG A O 1
ATOM 685 N N . ALA A 1 87 ? -3.974 -4.217 -7.807 1.00 97.50 87 ALA A N 1
ATOM 686 C CA . ALA A 1 87 ? -4.419 -5.501 -8.349 1.00 97.50 87 ALA A CA 1
ATOM 687 C C . ALA A 1 87 ? -5.155 -5.334 -9.694 1.00 97.50 87 ALA A C 1
ATOM 689 O O . ALA A 1 87 ? -4.950 -6.125 -10.609 1.00 97.50 87 ALA A O 1
ATOM 690 N N . GLY A 1 88 ? -5.989 -4.300 -9.835 1.00 97.62 88 GLY A N 1
ATOM 691 C CA . GLY A 1 88 ? -6.699 -3.995 -11.080 1.00 97.62 88 GLY A CA 1
ATOM 692 C C . GLY A 1 88 ? -5.767 -3.603 -12.228 1.00 97.62 88 GLY A C 1
ATOM 693 O O . GLY A 1 88 ? -5.964 -4.047 -13.357 1.00 97.62 88 GLY A O 1
ATOM 694 N N . GLU A 1 89 ? -4.716 -2.835 -11.946 1.00 95.94 89 GLU A N 1
ATOM 695 C CA . GLU A 1 89 ? -3.682 -2.477 -12.926 1.00 95.94 89 GLU A CA 1
ATOM 696 C C . GLU A 1 89 ? -2.997 -3.711 -13.527 1.00 95.94 89 GLU A C 1
ATOM 698 O O . GLU A 1 89 ? -2.646 -3.696 -14.702 1.00 95.94 89 GLU A O 1
ATOM 703 N N . GLU A 1 90 ? -2.858 -4.795 -12.761 1.00 95.81 90 GLU A N 1
ATOM 704 C CA . GLU A 1 90 ? -2.284 -6.054 -13.253 1.00 95.81 90 GLU A CA 1
ATOM 705 C C . GLU A 1 90 ? -3.148 -6.718 -14.337 1.00 95.81 90 GLU A C 1
ATOM 707 O O . GLU A 1 90 ? -2.643 -7.451 -15.178 1.00 95.81 90 GLU A O 1
ATOM 712 N N . ILE A 1 91 ? -4.456 -6.453 -14.336 1.00 96.25 91 ILE A N 1
ATOM 713 C CA . ILE A 1 91 ? -5.395 -6.979 -15.335 1.00 96.25 91 ILE A CA 1
ATOM 714 C C . ILE A 1 91 ? -5.502 -6.029 -16.532 1.00 96.25 91 ILE A C 1
ATOM 716 O O . ILE A 1 91 ? -5.650 -6.473 -17.666 1.00 96.25 91 ILE A O 1
ATOM 720 N N . ILE A 1 92 ? -5.491 -4.719 -16.269 1.00 97.25 92 ILE A N 1
ATOM 721 C CA . ILE A 1 92 ? -5.852 -3.699 -17.262 1.00 97.25 92 ILE A CA 1
ATOM 722 C C . ILE A 1 92 ? -4.623 -3.171 -18.012 1.00 97.25 92 ILE A C 1
ATOM 724 O O . ILE A 1 92 ? -4.722 -2.866 -19.198 1.00 97.25 92 ILE A O 1
ATOM 728 N N . LEU A 1 93 ? -3.491 -3.013 -17.320 1.00 95.88 93 LEU A N 1
ATOM 729 C CA . LEU A 1 93 ? -2.327 -2.270 -17.816 1.00 95.88 93 LEU A CA 1
ATOM 730 C C . LEU A 1 93 ? -1.064 -3.122 -17.952 1.00 95.88 93 LEU A C 1
ATOM 732 O O . LEU A 1 93 ? -0.194 -2.769 -18.748 1.00 95.88 93 LEU A O 1
ATOM 736 N N . ALA A 1 94 ? -0.920 -4.197 -17.172 1.00 91.88 94 ALA A N 1
ATOM 737 C CA . ALA A 1 94 ? 0.286 -5.011 -17.229 1.00 91.88 94 ALA A CA 1
ATOM 738 C C . ALA A 1 94 ? 0.375 -5.760 -18.575 1.00 91.88 94 ALA A C 1
ATOM 740 O O . ALA A 1 94 ? -0.585 -6.426 -18.966 1.00 91.88 94 ALA A O 1
ATOM 741 N N . PRO A 1 95 ? 1.517 -5.682 -19.284 1.00 92.00 95 PRO A N 1
ATOM 742 C CA . PRO A 1 95 ? 1.705 -6.405 -20.542 1.00 92.00 95 PRO A CA 1
ATOM 743 C C . PRO A 1 95 ? 1.745 -7.923 -20.329 1.00 92.00 95 PRO A C 1
ATOM 745 O O . PRO A 1 95 ? 1.316 -8.682 -21.193 1.00 92.00 95 PRO A O 1
ATOM 748 N N . GLU A 1 96 ? 2.223 -8.360 -19.163 1.00 95.06 96 GLU A N 1
ATOM 749 C CA . GLU A 1 96 ? 2.211 -9.749 -18.723 1.00 95.06 96 GLU A CA 1
ATOM 750 C C . GLU A 1 96 ? 1.601 -9.826 -17.327 1.00 95.06 96 GLU A C 1
ATOM 752 O O . GLU A 1 96 ? 2.021 -9.116 -16.416 1.00 95.06 96 GLU A O 1
ATOM 757 N N . PHE A 1 97 ? 0.609 -10.698 -17.160 1.00 95.31 97 PHE A N 1
ATOM 758 C CA . PHE A 1 97 ? -0.091 -10.851 -15.892 1.00 95.31 97 PHE A CA 1
ATOM 759 C C . PHE A 1 97 ? 0.768 -11.589 -14.858 1.00 95.31 97 PHE A C 1
ATOM 761 O O . PHE A 1 97 ? 1.070 -12.778 -15.011 1.00 95.31 97 PHE A O 1
ATOM 768 N N . SER A 1 98 ? 1.075 -10.927 -13.745 1.00 96.69 98 SER A N 1
ATOM 769 C CA . SER A 1 98 ? 1.686 -11.546 -12.572 1.00 96.69 98 SER A CA 1
ATOM 770 C C . SER A 1 98 ? 0.636 -11.948 -11.536 1.00 96.69 98 SER A C 1
ATOM 772 O O . SER A 1 98 ? 0.188 -11.150 -10.706 1.00 96.69 98 SER A O 1
ATOM 774 N N . ALA A 1 99 ? 0.313 -13.245 -11.500 1.00 96.88 99 ALA A N 1
ATOM 775 C CA . ALA A 1 99 ? -0.588 -13.819 -10.495 1.00 96.88 99 ALA A CA 1
ATOM 776 C C . ALA A 1 99 ? -0.117 -13.572 -9.050 1.00 96.88 99 ALA A C 1
ATOM 778 O O . ALA A 1 99 ? -0.933 -13.470 -8.134 1.00 96.88 99 ALA A O 1
ATOM 779 N N . VAL A 1 100 ? 1.199 -13.456 -8.844 1.00 96.25 100 VAL A N 1
ATOM 780 C CA . VAL A 1 100 ? 1.797 -13.198 -7.529 1.00 96.25 100 VAL A CA 1
ATOM 781 C C . VAL A 1 100 ? 1.500 -11.772 -7.069 1.00 96.25 100 VAL A C 1
ATOM 783 O O . VAL A 1 100 ? 1.014 -11.588 -5.952 1.00 96.25 100 VAL A O 1
ATOM 786 N N . ILE A 1 101 ? 1.744 -10.770 -7.924 1.00 95.38 101 ILE A N 1
ATOM 787 C CA . ILE A 1 101 ? 1.465 -9.362 -7.601 1.00 95.38 101 ILE A CA 1
ATOM 788 C C . ILE A 1 101 ? -0.032 -9.174 -7.373 1.00 95.38 101 ILE A C 1
ATOM 790 O O . ILE A 1 101 ? -0.431 -8.624 -6.342 1.00 95.38 101 ILE A O 1
ATOM 794 N N . PHE A 1 102 ? -0.851 -9.689 -8.295 1.00 97.88 102 PHE A N 1
ATOM 795 C CA . PHE A 1 102 ? -2.304 -9.653 -8.183 1.00 97.88 102 PHE A CA 1
ATOM 796 C C . PHE A 1 102 ? -2.783 -10.273 -6.865 1.00 97.88 102 PHE A C 1
ATOM 798 O O . PHE A 1 102 ? -3.513 -9.636 -6.103 1.00 97.88 102 PHE A O 1
ATOM 805 N N . GLY A 1 103 ? -2.330 -11.494 -6.565 1.00 97.81 103 GLY A N 1
ATOM 806 C CA . GLY A 1 103 ? -2.733 -12.239 -5.377 1.00 97.81 103 GLY A CA 1
ATOM 807 C C . GLY A 1 103 ? -2.358 -11.527 -4.081 1.00 97.81 103 GLY A C 1
ATOM 808 O O . GLY A 1 103 ? -3.210 -11.361 -3.210 1.00 97.81 103 GLY A O 1
ATOM 809 N N . ILE A 1 104 ? -1.113 -11.054 -3.959 1.00 97.62 104 ILE A N 1
ATOM 810 C CA . ILE A 1 104 ? -0.656 -10.331 -2.763 1.00 97.62 104 ILE A CA 1
ATOM 811 C C . ILE A 1 104 ? -1.466 -9.045 -2.574 1.00 97.62 104 ILE A C 1
ATOM 813 O O . ILE A 1 104 ? -1.977 -8.809 -1.478 1.00 97.62 104 ILE A O 1
ATOM 817 N N . CYS A 1 105 ? -1.640 -8.241 -3.626 1.00 98.06 105 CYS A N 1
ATOM 818 C CA . CYS A 1 105 ? -2.397 -6.993 -3.527 1.00 98.06 105 CYS A CA 1
ATOM 819 C C . CYS A 1 105 ? -3.859 -7.253 -3.142 1.00 98.06 105 CYS A C 1
ATOM 821 O O . CYS A 1 105 ? -4.386 -6.607 -2.235 1.00 98.06 105 CYS A O 1
ATOM 823 N N . LEU A 1 106 ? -4.497 -8.254 -3.753 1.00 98.38 106 LEU A N 1
ATOM 824 C CA . LEU A 1 106 ? -5.870 -8.628 -3.427 1.00 98.38 106 LEU A CA 1
ATOM 825 C C . LEU A 1 106 ? -6.005 -9.102 -1.972 1.00 98.38 106 LEU A C 1
ATOM 827 O O . LEU A 1 106 ? -6.935 -8.690 -1.277 1.00 98.38 106 LEU A O 1
ATOM 831 N N . ILE A 1 107 ? -5.066 -9.918 -1.485 1.00 98.38 107 ILE A N 1
ATOM 832 C CA . ILE A 1 107 ? -5.041 -10.373 -0.088 1.00 98.38 107 ILE A CA 1
ATOM 833 C C . ILE A 1 107 ? -4.962 -9.174 0.860 1.00 98.38 107 ILE A C 1
ATOM 835 O O . ILE A 1 107 ? -5.747 -9.096 1.809 1.00 98.38 107 ILE A O 1
ATOM 839 N N . VAL A 1 108 ? -4.058 -8.225 0.607 1.00 98.38 108 VAL A N 1
ATOM 840 C CA . VAL A 1 108 ? -3.912 -7.046 1.470 1.00 98.38 108 VAL A CA 1
ATOM 841 C C . VAL A 1 108 ? -5.174 -6.183 1.427 1.00 98.38 108 VAL A C 1
ATOM 843 O O . VAL A 1 108 ? -5.689 -5.819 2.487 1.00 98.38 108 VAL A O 1
ATOM 846 N N . ALA A 1 109 ? -5.745 -5.934 0.245 1.00 98.62 109 ALA A N 1
ATOM 847 C CA . ALA A 1 109 ? -7.010 -5.211 0.114 1.00 98.62 109 ALA A CA 1
ATOM 848 C C . ALA A 1 109 ? -8.127 -5.865 0.949 1.00 98.62 109 ALA A C 1
ATOM 850 O O . ALA A 1 109 ? -8.791 -5.196 1.747 1.00 98.62 109 ALA A O 1
ATOM 851 N N . VAL A 1 110 ? -8.281 -7.189 0.847 1.00 98.56 110 VAL A N 1
ATOM 852 C CA . VAL A 1 110 ? -9.275 -7.955 1.615 1.00 98.56 110 VAL A CA 1
ATOM 853 C C . VAL A 1 110 ? -9.014 -7.877 3.121 1.00 98.56 110 VAL A C 1
ATOM 855 O O . VAL A 1 110 ? -9.965 -7.710 3.886 1.00 98.56 110 VAL A O 1
ATOM 858 N N . ILE A 1 111 ? -7.758 -7.941 3.574 1.00 98.31 111 ILE A N 1
ATOM 859 C CA . ILE A 1 111 ? -7.409 -7.803 4.999 1.00 98.31 111 ILE A CA 1
ATOM 860 C C . ILE A 1 111 ? -7.938 -6.479 5.566 1.00 98.31 111 ILE A C 1
ATOM 862 O O . ILE A 1 111 ? -8.598 -6.485 6.614 1.00 98.31 111 ILE A O 1
ATOM 866 N N . TYR A 1 112 ? -7.696 -5.360 4.876 1.00 98.44 112 TYR A N 1
ATOM 867 C CA . TYR A 1 112 ? -8.149 -4.042 5.332 1.00 98.44 112 TYR A CA 1
ATOM 868 C C . TYR A 1 112 ? -9.667 -3.871 5.221 1.00 98.44 112 TYR A C 1
ATOM 870 O O . TYR A 1 112 ? -10.279 -3.349 6.155 1.00 98.44 112 TYR A O 1
ATOM 878 N N . LEU A 1 113 ? -10.305 -4.381 4.162 1.00 98.31 113 LEU A N 1
ATOM 879 C CA . LEU A 1 113 ? -11.769 -4.362 4.038 1.00 98.31 113 LEU A CA 1
ATOM 880 C C . LEU A 1 113 ? -12.450 -5.186 5.134 1.00 98.31 113 LEU A C 1
ATOM 882 O O . LEU A 1 113 ? -13.438 -4.742 5.717 1.00 98.31 113 LEU A O 1
ATOM 886 N N . LEU A 1 114 ? -11.912 -6.361 5.472 1.00 97.62 114 LEU A N 1
ATOM 887 C CA . LEU A 1 114 ? -12.430 -7.183 6.566 1.00 97.62 114 LEU A CA 1
ATOM 888 C C . LEU A 1 114 ? -12.220 -6.515 7.927 1.00 97.62 114 LEU A C 1
ATOM 890 O O . LEU A 1 114 ? -13.097 -6.605 8.792 1.00 97.62 114 LEU A O 1
ATOM 894 N N . ALA A 1 115 ? -11.079 -5.851 8.136 1.00 96.94 115 ALA A N 1
ATOM 895 C CA . ALA A 1 115 ? -10.838 -5.073 9.346 1.00 96.94 115 ALA A CA 1
ATOM 896 C C . ALA A 1 115 ? -11.857 -3.929 9.470 1.00 96.94 115 ALA A C 1
ATOM 898 O O . ALA A 1 115 ? -12.509 -3.817 10.509 1.00 96.94 115 ALA A O 1
ATOM 899 N N . LEU A 1 116 ? -12.066 -3.163 8.395 1.00 97.06 116 LEU A N 1
ATOM 900 C CA . LEU A 1 116 ? -13.032 -2.067 8.325 1.00 97.06 116 LEU A CA 1
ATOM 901 C C . LEU A 1 116 ? -14.472 -2.549 8.546 1.00 97.06 116 LEU A C 1
ATOM 903 O O . LEU A 1 116 ? -15.166 -2.025 9.415 1.00 97.06 116 LEU A O 1
ATOM 907 N N . ALA A 1 117 ? -14.913 -3.581 7.824 1.00 96.50 117 ALA A N 1
ATOM 908 C CA . ALA A 1 117 ? -16.268 -4.120 7.934 1.00 96.50 117 ALA A CA 1
ATOM 909 C C . ALA A 1 117 ? -16.582 -4.601 9.358 1.00 96.50 117 ALA A C 1
ATOM 911 O O . ALA A 1 117 ? -17.685 -4.390 9.860 1.00 96.50 117 ALA A O 1
ATOM 912 N N . ARG A 1 118 ? -15.608 -5.212 10.045 1.00 94.44 118 ARG A N 1
ATOM 913 C CA . ARG A 1 118 ? -15.760 -5.621 11.450 1.00 94.44 118 ARG A CA 1
ATOM 914 C C . ARG A 1 118 ? -15.877 -4.429 12.390 1.00 94.44 118 ARG A C 1
ATOM 916 O O . ARG A 1 118 ? -16.652 -4.493 13.336 1.00 94.44 118 ARG A O 1
ATOM 923 N N . THR A 1 119 ? -15.129 -3.363 12.128 1.00 92.62 119 THR A N 1
ATOM 924 C CA . THR A 1 119 ? -15.202 -2.126 12.911 1.00 92.62 119 THR A CA 1
ATOM 925 C C . THR A 1 119 ? -16.553 -1.431 12.734 1.00 92.62 119 THR A C 1
ATOM 927 O O . THR A 1 119 ? -17.138 -0.986 13.714 1.00 92.62 119 THR A O 1
ATOM 930 N N . LEU A 1 120 ? -17.094 -1.397 11.512 1.00 91.19 120 LEU A N 1
ATOM 931 C CA . LEU A 1 120 ? -18.418 -0.822 11.235 1.00 91.19 120 LEU A CA 1
ATOM 932 C C . LEU A 1 120 ? -19.570 -1.653 11.821 1.00 91.19 120 LEU A C 1
ATOM 934 O O . LEU A 1 120 ? -20.597 -1.093 12.185 1.00 91.19 120 LEU A O 1
ATOM 938 N N . ARG A 1 121 ? -19.400 -2.978 11.931 1.00 86.75 121 ARG A N 1
ATOM 939 C CA . ARG A 1 121 ? -20.375 -3.908 12.533 1.00 86.75 121 ARG A CA 1
ATOM 940 C C . ARG A 1 121 ? -20.324 -3.984 14.058 1.00 86.75 121 ARG A C 1
ATOM 942 O O . ARG A 1 121 ? -21.145 -4.686 14.638 1.00 86.75 121 ARG A O 1
ATOM 949 N N . ALA A 1 122 ? -19.413 -3.265 14.706 1.00 75.25 122 ALA A N 1
ATOM 950 C CA . ALA A 1 122 ? -19.371 -3.141 16.159 1.00 75.25 122 ALA A CA 1
ATOM 951 C C . ALA A 1 122 ? -19.933 -1.792 16.678 1.00 75.25 122 ALA A C 1
ATOM 953 O O . ALA A 1 122 ? -19.286 -1.184 17.534 1.00 75.25 122 ALA A O 1
ATOM 954 N N . PRO A 1 123 ? -21.095 -1.276 16.208 1.00 56.41 123 PRO A N 1
ATOM 955 C CA . PRO A 1 123 ? -21.688 -0.093 16.811 1.00 56.41 123 PRO A CA 1
ATOM 956 C C . PRO A 1 123 ? -22.318 -0.518 18.141 1.00 56.41 123 PRO A C 1
ATOM 958 O O . PRO A 1 123 ? -23.342 -1.197 18.163 1.00 56.41 123 PRO A O 1
ATOM 961 N N . GLY A 1 124 ? -21.674 -0.192 19.262 1.00 55.47 124 GLY A N 1
ATOM 962 C CA . GLY A 1 124 ? -22.198 -0.620 20.561 1.00 55.47 124 GLY A CA 1
ATOM 963 C C . GLY A 1 124 ? -21.675 0.061 21.819 1.00 55.47 124 GLY A C 1
ATOM 964 O O . GLY A 1 124 ? -22.122 -0.333 22.888 1.00 55.47 124 GLY A O 1
ATOM 965 N N . LEU A 1 125 ? -20.770 1.046 21.756 1.00 54.56 125 LEU A N 1
ATOM 966 C CA . LEU A 1 125 ? -20.296 1.745 22.967 1.00 54.56 125 LEU A CA 1
ATOM 967 C C . LEU A 1 125 ? -20.010 3.247 22.775 1.00 54.56 125 LEU A C 1
ATOM 969 O O . LEU A 1 125 ? -19.408 3.865 23.644 1.00 54.56 125 LEU A O 1
ATOM 973 N N . GLU A 1 126 ? -20.453 3.865 21.680 1.00 53.38 126 GLU A N 1
ATOM 974 C CA . GLU A 1 126 ? -20.467 5.333 21.573 1.00 53.38 126 GLU A CA 1
ATOM 975 C C . GLU A 1 126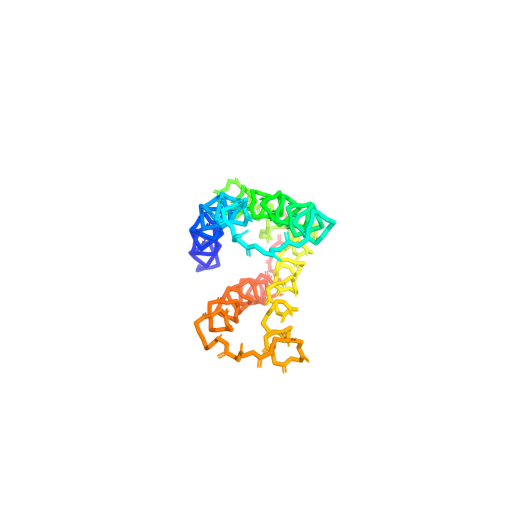 ? -21.783 5.838 22.178 1.00 53.38 126 GLU A C 1
ATOM 977 O O . GLU A 1 126 ? -22.761 6.091 21.481 1.00 53.38 126 GLU A O 1
ATOM 982 N N . GLY A 1 127 ? -21.830 5.852 23.513 1.00 53.97 127 GLY A N 1
ATOM 983 C CA . GLY A 1 127 ? -23.006 6.255 24.284 1.00 53.97 127 GLY A CA 1
ATOM 984 C C . GLY A 1 127 ? -22.990 5.829 25.755 1.00 53.97 127 GLY A C 1
ATOM 985 O O . GLY A 1 127 ? -24.036 5.412 26.250 1.00 53.97 127 GLY A O 1
ATOM 986 N N . ARG A 1 128 ? -21.837 5.873 26.437 1.00 41.62 128 ARG A N 1
ATOM 987 C CA . ARG A 1 128 ? -21.723 5.907 27.908 1.00 41.62 128 ARG A CA 1
ATOM 988 C C . ARG A 1 128 ? -20.502 6.710 28.321 1.00 41.62 128 ARG A C 1
ATOM 990 O O . ARG A 1 128 ? -19.436 6.465 27.717 1.00 41.62 128 ARG A O 1
#

Foldseek 3Di:
DLLVLLVVLLVLLVVVLVVLVVVLVVLVVDPPDDPVVSVVVNVVSVVSNVLSVVSNCCSPPVVVCLLPDPVSLVNLQVLLVVLVVQLVCLVVPNPDRDPPSNVSSNSSSVSSVVSSVVSVVPPDPPPD

pLDDT: mean 94.39, std 9.92, range [41.62, 98.69]